Protein 1O80 (pdb70)

InterPro domains:
  IPR001089 CXC chemokine [PR00437] (29-37)
  IPR001089 CXC chemokine [PR00437] (45-66)
  IPR001089 CXC chemokine [PR00437] (68-86)
  IPR001811 Chemokine interleukin-8-like domain [PF00048] (29-88)
  IPR001811 Chemokine interleukin-8-like domain [SM00199] (27-89)
  IPR018048 CXC chemokine, conserved site [PS00471] (30-76)
  IPR033899 CXC Chemokine domain [cd00273] (27-91)
  IPR036048 Chemokine interleukin-8-like superfamily [SSF54117] (24-93)
  IPR039809 Chemokine beta/gamma/delta [PTHR12015] (7-92)

Structure (mmCIF, N/CA/C/O backbone):
data_1O80
#
_entry.id   1O80
#
_cell.length_a   84.560
_cell.length_b   84.560
_cell.length_c   116.967
_cell.angle_alpha   90.00
_cell.angle_beta   90.00
_cell.angle_gamma   120.00
#
_symmetry.space_group_name_H-M   'P 65 2 2'
#
loop_
_entity.id
_entity.type
_entity.pdbx_description
1 polymer 'SMALL I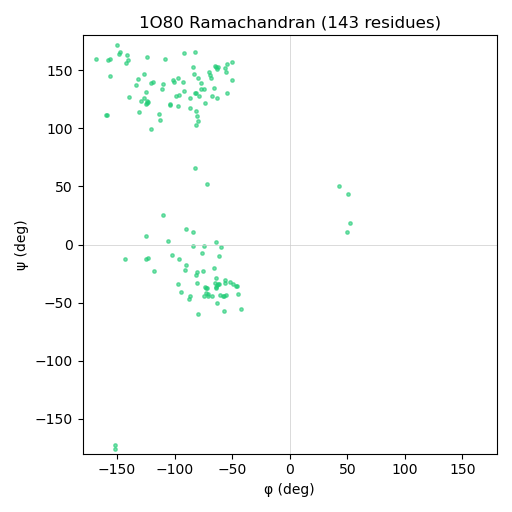NDUCIBLE CYTOKINE B10'
2 water water
#
loop_
_atom_site.group_PDB
_atom_site.id
_atom_site.type_symbol
_atom_site.label_atom_id
_atom_site.label_alt_id
_atom_site.label_comp_id
_atom_site.label_asym_id
_atom_site.label_entity_id
_atom_site.label_seq_id
_atom_site.pdbx_PDB_ins_code
_atom_site.Cartn_x
_atom_site.Cartn_y
_atom_site.Cartn_z
_atom_site.occupancy
_atom_site.B_iso_or_equiv
_atom_site.auth_seq_id
_atom_site.auth_comp_id
_atom_site.auth_asym_id
_atom_site.auth_atom_id
_atom_site.pdbx_PDB_model_num
ATOM 1 N N . VAL A 1 1 ? 43.059 11.321 41.714 1.00 48.74 1 VAL A N 1
ATOM 2 C CA . VAL A 1 1 ? 42.736 11.746 43.108 1.00 51.04 1 VAL A CA 1
ATOM 3 C C . VAL A 1 1 ? 42.047 13.107 43.049 1.00 51.41 1 VAL A C 1
ATOM 4 O 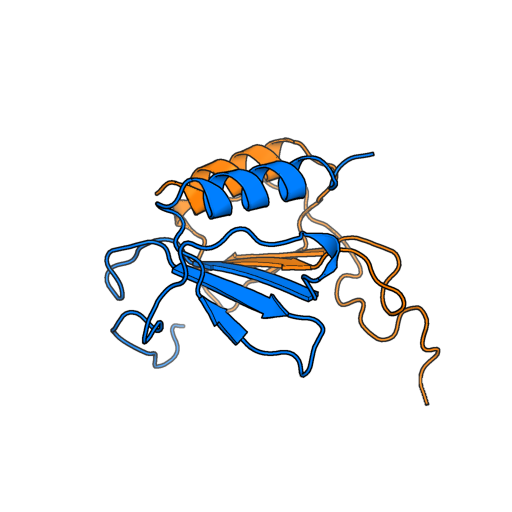O . VAL A 1 1 ? 42.391 13.957 42.227 1.00 51.24 1 VAL A O 1
ATOM 8 N N . PRO A 1 2 ? 41.061 13.331 43.926 1.00 51.60 2 PRO A N 1
ATOM 9 C CA . PRO A 1 2 ? 40.337 14.605 43.945 1.00 51.48 2 PRO A CA 1
ATOM 10 C C . PRO A 1 2 ? 41.116 15.702 44.659 1.00 51.46 2 PRO A C 1
ATOM 11 O O . PRO A 1 2 ? 41.796 15.447 45.647 1.00 50.42 2 PRO A O 1
ATOM 15 N N . LEU A 1 3 ? 41.015 16.922 44.137 1.00 52.16 3 LEU A N 1
ATOM 16 C CA . LEU A 1 3 ? 41.680 18.074 44.724 1.00 51.67 3 LEU A CA 1
ATOM 17 C C . LEU A 1 3 ? 40.701 18.720 45.691 1.00 51.75 3 LEU A C 1
ATOM 18 O O . LEU A 1 3 ? 39.512 18.416 45.649 1.00 51.66 3 LEU A O 1
ATOM 23 N N . SER A 1 4 ? 41.200 19.594 46.564 1.00 51.25 4 SER A N 1
ATOM 24 C CA . SER A 1 4 ? 40.335 20.303 47.504 1.00 51.71 4 SER A CA 1
ATOM 25 C C . SER A 1 4 ? 39.525 21.212 46.625 1.00 50.78 4 SER A C 1
ATOM 26 O O . SER A 1 4 ? 40.035 21.730 45.640 1.00 50.18 4 SER A O 1
ATOM 29 N N . ARG A 1 5 ? 38.263 21.408 46.967 1.00 51.74 5 ARG A N 1
ATOM 30 C CA . ARG A 1 5 ? 37.426 22.240 46.124 1.00 52.55 5 ARG A CA 1
ATOM 31 C C . ARG A 1 5 ? 36.323 22.980 46.840 1.00 52.92 5 ARG A C 1
ATOM 32 O O . ARG A 1 5 ? 36.054 22.760 48.031 1.00 50.56 5 ARG A O 1
ATOM 40 N N . THR A 1 6 ? 35.698 23.864 46.066 1.00 53.85 6 THR A N 1
ATOM 41 C CA . THR A 1 6 ? 34.578 24.682 46.506 1.00 55.49 6 THR A CA 1
ATOM 42 C C . THR A 1 6 ? 33.423 23.724 46.791 1.00 53.78 6 THR A C 1
ATOM 43 O O . THR A 1 6 ? 33.158 22.810 46.007 1.00 52.36 6 THR A O 1
ATOM 47 N N . VAL A 1 7 ? 32.750 23.909 47.918 1.00 53.05 7 VAL A N 1
ATOM 48 C CA . VAL A 1 7 ? 31.659 23.007 48.247 1.00 53.00 7 VAL A CA 1
ATOM 49 C C . VAL A 1 7 ? 30.285 23.650 48.169 1.00 52.60 7 VAL A C 1
ATOM 50 O O . VAL A 1 7 ? 29.334 23.199 48.814 1.00 52.67 7 VAL A O 1
ATOM 54 N N . ARG A 1 8 ? 30.192 24.693 47.348 1.00 49.92 8 ARG A N 1
ATOM 55 C CA . ARG A 1 8 ? 28.951 25.418 47.148 1.00 47.68 8 ARG A CA 1
ATOM 56 C C . ARG A 1 8 ? 28.915 25.946 45.727 1.00 44.92 8 ARG A C 1
ATOM 57 O O . ARG A 1 8 ? 29.953 25.980 45.054 1.00 39.62 8 ARG A O 1
ATOM 65 N N . CYS A 1 9 ? 27.722 26.341 45.274 1.00 41.50 9 CYS A N 1
ATOM 66 C CA . CYS A 1 9 ? 27.555 26.904 43.927 1.00 39.96 9 CYS A CA 1
ATOM 67 C C . CYS A 1 9 ? 28.515 28.073 43.839 1.00 38.36 9 CYS A C 1
ATOM 68 O O . CYS A 1 9 ? 28.806 28.724 44.840 1.00 39.41 9 CYS A O 1
ATOM 71 N N . THR A 1 10 ? 29.018 28.329 42.648 1.00 38.30 10 THR A N 1
ATOM 72 C CA . THR A 1 10 ? 29.996 29.387 42.484 1.00 40.90 10 THR A CA 1
ATOM 73 C C . THR A 1 10 ? 29.430 30.728 42.034 1.00 41.18 10 THR A C 1
ATOM 74 O O . THR A 1 10 ? 30.128 31.744 42.085 1.00 39.79 10 THR A O 1
ATOM 78 N N . CYS A 1 11 ? 28.173 30.732 41.599 1.00 40.75 11 CYS A N 1
ATOM 79 C CA . CYS A 1 11 ? 27.561 31.969 41.129 1.00 41.13 11 CYS A CA 1
ATOM 80 C C . CYS A 1 11 ? 26.925 32.801 42.227 1.00 42.02 11 CYS A C 1
ATOM 81 O O . CYS A 1 11 ? 26.084 32.320 42.987 1.00 41.08 11 CYS A O 1
ATOM 84 N N . ILE A 1 12 ? 27.350 34.060 42.281 1.00 41.70 12 ILE A N 1
ATOM 85 C CA . ILE A 1 12 ? 26.866 35.062 43.225 1.00 44.78 12 ILE A CA 1
ATOM 86 C C . ILE A 1 12 ? 25.459 35.494 42.820 1.00 44.14 12 ILE A C 1
ATOM 87 O O . ILE A 1 12 ? 24.591 35.756 43.663 1.00 45.32 12 ILE A O 1
ATOM 92 N N . SER A 1 13 ? 25.267 35.584 41.512 1.00 44.54 13 SER A N 1
ATOM 93 C CA . SER A 1 13 ? 24.000 35.979 40.914 1.00 44.07 13 SER A CA 1
ATOM 94 C C . SER A 1 13 ? 24.009 35.392 39.523 1.00 43.66 13 SER A C 1
ATOM 95 O O . SER A 1 13 ? 25.067 35.056 39.002 1.00 43.54 13 SER A O 1
ATOM 98 N N . ILE A 1 14 ? 22.835 35.245 38.922 1.00 44.30 14 ILE A N 1
ATOM 99 C CA . ILE A 1 14 ? 22.752 34.692 37.585 1.00 44.50 14 ILE A CA 1
ATOM 100 C C . ILE A 1 14 ? 21.850 35.578 36.729 1.00 45.13 14 ILE A C 1
ATOM 101 O O . ILE A 1 14 ? 20.840 36.111 37.209 1.00 45.31 14 ILE A O 1
ATOM 106 N N . SER A 1 15 ? 22.226 35.732 35.467 1.00 42.89 15 SER A N 1
ATOM 107 C CA . SER A 1 15 ? 21.494 36.562 34.529 1.00 42.37 15 SER A CA 1
ATOM 108 C C . SER A 1 15 ? 20.445 35.815 33.720 1.00 43.93 15 SER A C 1
ATOM 109 O O . SER A 1 15 ? 20.669 34.686 33.271 1.00 43.15 15 SER A O 1
ATOM 112 N N . ASN A 1 16 ? 19.299 36.466 33.532 1.00 43.11 16 ASN A N 1
ATOM 113 C CA . ASN A 1 16 ? 18.176 35.919 32.762 1.00 44.18 16 ASN A CA 1
ATOM 114 C C . ASN A 1 16 ? 18.133 36.560 31.366 1.00 45.09 16 ASN A C 1
ATOM 115 O O . ASN A 1 16 ? 17.366 36.132 30.499 1.00 45.64 16 ASN A O 1
ATOM 120 N N . GLN A 1 17 ? 18.957 37.583 31.155 1.00 46.98 17 GLN A N 1
ATOM 121 C CA . GLN A 1 17 ? 18.964 38.319 29.890 1.00 49.22 17 GLN A CA 1
ATOM 122 C C . GLN A 1 17 ? 19.506 37.608 28.665 1.00 49.77 17 GLN A C 1
ATOM 123 O O . GLN A 1 17 ? 20.387 36.757 28.766 1.00 47.68 17 GLN A O 1
ATOM 129 N N . PRO A 1 18 ? 18.963 37.944 27.476 1.00 51.16 18 PRO A N 1
ATOM 130 C CA . PRO A 1 18 ? 19.428 37.321 26.232 1.00 51.40 18 PRO A CA 1
ATOM 131 C C . PRO A 1 18 ? 20.892 37.673 25.958 1.00 50.72 18 PRO A C 1
ATOM 132 O O . PRO A 1 18 ? 21.394 38.708 26.409 1.00 49.80 18 PRO A O 1
ATOM 136 N N . VAL A 1 19 ? 21.580 36.795 25.243 1.00 50.24 19 VAL A N 1
ATOM 137 C CA . VAL A 1 19 ? 22.977 37.041 24.931 1.00 51.67 19 VAL A CA 1
ATOM 138 C C . VAL A 1 19 ? 23.264 36.776 23.468 1.00 53.24 19 VAL A C 1
ATOM 139 O O . VAL A 1 19 ? 22.793 35.792 22.886 1.00 52.99 19 VAL A O 1
ATOM 143 N N . ASN A 1 20 ? 24.033 37.670 22.868 1.00 54.89 20 ASN A N 1
ATOM 144 C CA . ASN A 1 20 ? 24.390 37.496 21.479 1.00 57.31 20 ASN A CA 1
ATOM 145 C C . ASN A 1 20 ? 25.563 36.521 21.444 1.00 56.86 20 ASN A C 1
ATOM 146 O O . ASN A 1 20 ? 26.645 36.817 21.963 1.00 56.47 20 ASN A O 1
ATOM 151 N N . PRO A 1 21 ? 25.355 35.337 20.851 1.00 56.87 21 PRO A N 1
ATOM 152 C CA . PRO A 1 21 ? 26.452 34.370 20.794 1.00 58.53 21 PRO A CA 1
ATOM 153 C C . PRO A 1 21 ? 27.770 34.979 20.286 1.00 58.74 21 PRO A C 1
ATOM 154 O O . PRO A 1 21 ? 28.846 34.608 20.747 1.00 58.23 21 PRO A O 1
ATOM 158 N N . ARG A 1 22 ? 27.675 35.934 19.368 1.00 59.15 22 ARG A N 1
ATOM 159 C CA . ARG A 1 22 ? 28.859 36.586 18.823 1.00 59.80 22 ARG A CA 1
ATOM 160 C C . ARG A 1 22 ? 29.752 37.231 19.885 1.00 58.95 22 ARG A C 1
ATOM 161 O O . ARG A 1 22 ? 30.976 37.270 19.728 1.00 60.11 22 ARG A O 1
ATOM 169 N N . SER A 1 23 ? 29.159 37.738 20.963 1.00 56.23 23 SER A N 1
ATOM 170 C CA . SER A 1 23 ? 29.954 38.386 22.004 1.00 54.90 23 SER A CA 1
ATOM 171 C C . SER A 1 23 ? 30.554 37.408 23.015 1.00 52.65 23 SER A C 1
ATOM 172 O O . SER A 1 23 ? 31.277 37.807 23.929 1.00 51.44 23 SER A O 1
ATOM 175 N N . LEU A 1 24 ? 30.259 36.127 22.836 1.00 51.39 24 LEU A N 1
ATOM 176 C CA . LEU A 1 24 ? 30.781 35.095 23.723 1.00 50.79 24 LEU A CA 1
ATOM 177 C C . LEU A 1 24 ? 32.188 34.702 23.350 1.00 50.05 24 LEU A C 1
ATOM 178 O O . LEU A 1 24 ? 32.481 34.423 22.185 1.00 50.36 24 LEU A O 1
ATOM 183 N N . GLU A 1 25 ? 33.055 34.682 24.348 1.00 49.94 25 GLU A N 1
ATOM 184 C CA . GLU A 1 25 ? 34.423 34.252 24.150 1.00 49.85 25 GLU A CA 1
ATOM 185 C C . GLU A 1 25 ? 34.418 32.776 24.524 1.00 49.17 25 GLU A C 1
ATOM 186 O O . GLU A 1 25 ? 35.026 31.948 23.840 1.00 49.84 25 GLU A O 1
ATOM 192 N N . LYS A 1 26 ? 33.696 32.449 25.598 1.00 48.73 26 LYS A N 1
ATOM 193 C CA . LYS A 1 26 ? 33.608 31.068 26.072 1.00 47.62 26 LYS A CA 1
ATOM 194 C C . LYS A 1 26 ? 32.379 30.791 26.921 1.00 45.11 26 LYS A C 1
ATOM 195 O O . LYS A 1 26 ? 31.801 31.693 27.518 1.00 47.52 26 LYS A O 1
ATOM 201 N N . LEU A 1 27 ? 32.020 29.515 26.998 1.00 44.16 27 LEU A N 1
ATOM 202 C CA . LEU A 1 27 ? 30.876 29.076 27.776 1.00 43.68 27 LEU A CA 1
ATOM 203 C C . LEU A 1 27 ? 31.182 27.784 28.515 1.00 42.70 27 LEU A C 1
ATOM 204 O O . LEU A 1 27 ? 31.652 26.820 27.917 1.00 42.42 27 LEU A O 1
ATOM 209 N N . GLU A 1 28 ? 30.962 27.752 29.820 1.00 42.69 28 GLU A N 1
ATOM 210 C CA . GLU A 1 28 ? 31.144 26.485 30.502 1.00 44.47 28 GLU A CA 1
ATOM 211 C C . GLU A 1 28 ? 29.927 26.074 31.310 1.00 44.30 28 GLU A C 1
ATOM 212 O O . GLU A 1 28 ? 29.400 26.822 32.140 1.00 43.64 28 GLU A O 1
ATOM 218 N N . ILE A 1 29 ? 29.484 24.864 31.010 1.00 40.99 29 ILE A N 1
ATOM 219 C CA . ILE A 1 29 ? 28.328 24.250 31.600 1.00 38.72 29 ILE A CA 1
ATOM 220 C C . ILE A 1 29 ? 28.763 23.340 32.731 1.00 39.02 29 ILE A C 1
ATOM 221 O O . ILE A 1 29 ? 29.502 22.374 32.506 1.00 39.30 29 ILE A O 1
ATOM 226 N N . ILE A 1 30 ? 28.307 23.639 33.943 1.00 38.54 30 ILE A N 1
ATOM 227 C CA . ILE A 1 30 ? 28.625 22.812 35.100 1.00 38.54 30 ILE A CA 1
ATOM 228 C C . ILE A 1 30 ? 27.356 22.112 35.615 1.00 40.16 30 ILE A C 1
ATOM 229 O O . ILE A 1 30 ? 26.473 22.744 36.211 1.00 42.06 30 ILE A O 1
ATOM 234 N N . PRO A 1 31 ? 27.247 20.797 35.386 1.00 40.69 31 PRO A N 1
ATOM 235 C CA . PRO A 1 31 ? 26.073 20.039 35.841 1.00 38.10 31 PRO A CA 1
ATOM 236 C C . PRO A 1 31 ? 25.920 20.035 37.349 1.00 38.47 31 PRO A C 1
ATOM 237 O O . PRO A 1 31 ? 26.901 20.189 38.094 1.00 34.05 31 PRO A O 1
ATOM 241 N N . ALA A 1 32 ? 24.674 19.900 37.808 1.00 37.90 32 ALA A N 1
ATOM 242 C CA . ALA A 1 32 ? 24.419 19.878 39.238 1.00 40.01 32 ALA A CA 1
ATOM 243 C C . ALA A 1 32 ? 25.262 18.745 39.833 1.00 40.01 32 ALA A C 1
ATOM 244 O O . ALA A 1 32 ? 25.588 17.781 39.139 1.00 40.70 32 ALA A O 1
ATOM 246 N N . SER A 1 33 ? 25.639 18.890 41.097 1.00 40.61 33 SER A N 1
ATOM 247 C CA . SER A 1 33 ? 26.456 17.895 41.792 1.00 43.66 33 SER A CA 1
ATOM 248 C C . SER A 1 33 ? 26.121 17.985 43.284 1.00 45.01 33 SER A C 1
ATOM 249 O O . SER A 1 33 ? 25.236 18.739 43.670 1.00 44.93 33 SER A O 1
ATOM 252 N N . GLN A 1 34 ? 26.804 17.235 44.141 1.00 47.06 34 GLN A N 1
ATOM 253 C CA . GLN A 1 34 ? 26.481 17.352 45.566 1.00 49.61 34 GLN A CA 1
ATOM 254 C C . GLN A 1 34 ? 27.075 18.648 46.115 1.00 48.84 34 GLN A C 1
ATOM 255 O O . GLN A 1 34 ? 26.818 19.034 47.244 1.00 48.33 34 GLN A O 1
ATOM 261 N N . PHE A 1 35 ? 27.861 19.330 45.299 1.00 50.13 35 PHE A N 1
ATOM 262 C CA . PHE A 1 35 ? 28.476 20.581 45.734 1.00 50.79 35 PHE A CA 1
ATOM 263 C C . PHE A 1 35 ? 27.606 21.800 45.403 1.00 49.27 35 PHE A C 1
ATOM 264 O O . PHE A 1 35 ? 27.732 22.856 46.031 1.00 50.28 35 PHE A O 1
ATOM 272 N N . CYS A 1 36 ? 26.719 21.632 44.426 1.00 46.47 36 CYS A N 1
ATOM 273 C CA . CYS A 1 36 ? 25.817 22.693 43.980 1.00 44.27 36 CYS A CA 1
ATOM 274 C C . CYS A 1 36 ? 24.675 21.981 43.296 1.00 42.68 36 CYS A C 1
ATOM 275 O O . CYS A 1 36 ? 24.847 21.407 42.226 1.00 41.70 36 CYS A O 1
ATOM 278 N N . PRO A 1 37 ? 23.481 22.027 43.905 1.00 42.83 37 PRO A N 1
ATOM 279 C CA . PRO A 1 37 ? 22.249 21.397 43.432 1.00 41.88 37 PRO A CA 1
ATOM 280 C C . PRO A 1 37 ? 21.677 21.785 42.078 1.00 41.24 37 PRO A C 1
ATOM 281 O O . PRO A 1 37 ? 20.672 21.219 41.662 1.00 44.54 37 PRO A O 1
ATOM 285 N N . ARG A 1 38 ? 22.296 22.720 41.371 1.00 39.13 38 ARG A N 1
ATOM 286 C CA . ARG A 1 38 ? 21.759 23.106 40.066 1.00 40.07 38 ARG A CA 1
ATOM 287 C C . ARG A 1 38 ? 22.864 23.341 39.058 1.00 38.51 38 ARG A C 1
ATOM 288 O O . ARG A 1 38 ? 24.017 23.567 39.421 1.00 39.98 38 ARG A O 1
ATOM 296 N N . VAL A 1 39 ? 22.522 23.274 37.785 1.00 38.27 39 VAL A N 1
ATOM 297 C CA . VAL A 1 39 ? 23.509 23.535 36.764 1.00 39.55 39 VAL A CA 1
ATOM 298 C C . VAL A 1 39 ? 23.877 25.022 36.801 1.00 39.98 39 VAL A C 1
ATOM 299 O O . VAL A 1 39 ? 23.046 25.896 37.134 1.00 38.38 39 VAL A O 1
ATOM 303 N N . GLU A 1 40 ? 25.144 25.300 36.511 1.00 36.57 40 GLU A N 1
ATOM 304 C CA . GLU A 1 40 ? 25.599 26.675 36.443 1.00 36.55 40 GLU A CA 1
ATOM 305 C C . GLU A 1 40 ? 26.263 26.791 35.064 1.00 35.89 40 GLU A C 1
ATOM 306 O O . GLU A 1 40 ? 26.810 25.808 34.537 1.00 35.42 40 GLU A O 1
ATOM 312 N N . ILE A 1 41 ? 26.151 27.970 34.463 1.00 36.27 41 ILE A N 1
ATOM 313 C CA . ILE A 1 41 ? 26.714 28.250 33.150 1.00 33.93 41 ILE A CA 1
ATOM 314 C C . ILE A 1 41 ? 27.481 29.545 33.290 1.00 39.22 41 ILE A C 1
ATOM 315 O O . ILE A 1 41 ? 26.884 30.609 33.553 1.00 39.10 41 ILE A O 1
ATOM 320 N N . ILE A 1 42 ? 28.800 29.462 33.145 1.00 38.48 42 ILE A N 1
ATOM 321 C CA . ILE A 1 42 ? 29.631 30.642 33.258 1.00 41.61 42 ILE A CA 1
ATOM 322 C C . ILE A 1 42 ? 30.058 31.093 31.882 1.00 42.81 42 ILE A C 1
ATOM 323 O O . ILE A 1 42 ? 30.681 30.350 31.128 1.00 41.96 42 ILE A O 1
ATOM 328 N N . ALA A 1 43 ? 29.694 32.318 31.548 1.00 43.22 43 ALA A N 1
ATOM 329 C CA . ALA A 1 43 ? 30.040 32.855 30.258 1.00 46.04 43 ALA A CA 1
ATOM 330 C C . ALA A 1 43 ? 31.242 33.760 30.411 1.00 46.75 43 ALA A C 1
ATOM 331 O O . ALA A 1 43 ? 31.359 34.471 31.398 1.00 48.58 43 ALA A O 1
ATOM 333 N N . THR A 1 44 ? 32.160 33.695 29.455 1.00 50.05 44 THR A N 1
ATOM 334 C CA . THR A 1 44 ? 33.315 34.582 29.465 1.00 51.93 44 THR A CA 1
ATOM 335 C C . THR A 1 44 ? 33.058 35.432 28.240 1.00 54.97 44 THR A C 1
ATOM 336 O O . THR A 1 44 ? 33.063 34.935 27.115 1.00 55.58 44 THR A O 1
ATOM 340 N N . MET A 1 45 ? 32.783 36.710 28.464 1.00 58.03 45 MET A N 1
ATOM 341 C CA . MET A 1 45 ? 32.489 37.619 27.370 1.00 60.96 45 MET A CA 1
ATOM 342 C C . MET A 1 45 ? 33.787 38.149 26.775 1.00 63.10 45 MET A C 1
ATOM 343 O O . MET A 1 45 ? 34.812 38.219 27.464 1.00 62.26 45 MET A O 1
ATOM 348 N N . LYS A 1 46 ? 33.743 38.513 25.496 1.00 66.07 46 LYS A N 1
ATOM 349 C CA . LYS A 1 46 ? 34.928 39.029 24.819 1.00 69.36 46 LYS A CA 1
ATOM 350 C C . LYS A 1 46 ? 35.414 40.334 25.433 1.00 71.32 46 LYS A C 1
ATOM 351 O O . LYS A 1 46 ? 36.616 40.579 25.497 1.00 72.11 46 LYS A O 1
ATOM 357 N N . LYS A 1 47 ? 34.477 41.157 25.900 1.00 74.07 47 LYS A N 1
ATOM 358 C CA . LYS A 1 47 ? 34.807 42.442 26.517 1.00 76.71 47 LYS A CA 1
ATOM 359 C C . LYS A 1 47 ? 35.390 42.222 27.909 1.00 77.21 47 LYS A C 1
ATOM 360 O O . LYS A 1 47 ? 34.741 41.623 28.764 1.00 77.47 47 LYS A O 1
ATOM 366 N N . LYS A 1 48 ? 36.612 42.703 28.134 1.00 78.23 48 LYS A N 1
ATOM 367 C CA . LYS A 1 48 ? 37.266 42.574 29.437 1.00 78.21 48 LYS A CA 1
ATOM 368 C C . LYS A 1 48 ? 37.198 41.139 29.950 1.00 76.73 48 LYS A C 1
ATOM 369 O O . LYS A 1 48 ? 37.529 40.864 31.106 1.00 77.33 48 LYS A O 1
ATOM 375 N N . GLY A 1 49 ? 36.786 40.222 29.080 1.00 74.90 49 GLY A N 1
ATOM 376 C CA . GLY A 1 49 ? 36.668 38.836 29.487 1.00 71.28 49 GLY A CA 1
ATOM 377 C C . GLY A 1 49 ? 35.857 38.753 30.765 1.00 68.09 49 GLY A C 1
ATOM 378 O O . GLY A 1 49 ? 36.225 38.023 31.687 1.00 68.60 49 GLY A O 1
ATOM 379 N N . GLU A 1 50 ? 34.766 39.515 30.830 1.00 65.63 50 GLU A N 1
ATOM 380 C CA . GLU A 1 50 ? 33.916 39.510 32.017 1.00 63.18 50 GLU A CA 1
ATOM 381 C C . GLU A 1 50 ? 33.233 38.154 32.151 1.00 59.75 50 GLU A C 1
ATOM 382 O O . GLU A 1 50 ? 32.623 37.651 31.205 1.00 59.01 50 GLU A O 1
ATOM 388 N N . LYS A 1 51 ? 33.361 37.568 33.333 1.00 56.92 51 LYS A N 1
ATOM 389 C CA . LYS A 1 51 ? 32.736 36.291 33.637 1.00 55.27 51 LYS A CA 1
ATOM 390 C C . LYS A 1 51 ? 31.309 36.577 34.134 1.00 53.36 51 LYS A C 1
ATOM 391 O O . LYS A 1 51 ? 31.123 37.237 35.161 1.00 51.27 51 LYS A O 1
ATOM 397 N N . ARG A 1 52 ? 30.311 36.083 33.406 1.00 52.27 52 ARG A N 1
ATOM 398 C CA . ARG A 1 52 ? 28.914 36.303 33.773 1.00 51.73 52 ARG A CA 1
ATOM 399 C C . ARG A 1 52 ? 28.127 34.987 33.798 1.00 48.64 52 ARG A C 1
ATOM 400 O O . ARG A 1 52 ? 28.093 34.262 32.810 1.00 48.50 52 ARG A O 1
ATOM 408 N N . CYS A 1 53 ? 27.506 34.678 34.930 1.00 45.15 53 CYS A N 1
ATOM 409 C CA . CYS A 1 53 ? 26.708 33.460 35.061 1.00 42.72 53 CYS A CA 1
ATOM 410 C C . CYS A 1 53 ? 25.352 33.626 34.368 1.00 42.15 53 CYS A C 1
ATOM 411 O O . CYS A 1 53 ? 24.659 34.635 34.572 1.00 41.15 53 CYS A O 1
ATOM 414 N N . LEU A 1 54 ? 24.965 32.615 33.593 1.00 39.14 54 LEU A N 1
ATOM 415 C CA . LEU A 1 54 ? 23.708 32.624 32.858 1.00 40.10 54 LEU A CA 1
ATOM 416 C C . LEU A 1 54 ? 22.728 31.621 33.448 1.00 41.03 54 LEU A C 1
ATOM 417 O O . LEU A 1 54 ? 23.104 30.494 33.802 1.00 40.14 54 LEU A O 1
ATOM 422 N N . ASN A 1 55 ? 21.468 32.029 33.542 1.00 40.88 55 ASN A N 1
ATOM 423 C CA . ASN A 1 55 ? 20.442 31.172 34.110 1.00 40.29 55 ASN A CA 1
ATOM 424 C C . ASN A 1 55 ? 19.923 30.177 33.088 1.00 39.98 55 ASN A C 1
ATOM 425 O O . ASN A 1 55 ? 19.134 30.527 32.221 1.00 41.97 55 ASN A O 1
ATOM 430 N N . PRO A 1 56 ? 20.362 28.908 33.180 1.00 42.33 56 PRO A N 1
ATOM 431 C CA . PRO A 1 56 ? 19.937 27.853 32.246 1.00 44.13 56 PRO A CA 1
ATOM 432 C C . PRO A 1 56 ? 18.431 27.586 32.287 1.00 46.16 56 PRO A C 1
ATOM 433 O O . PRO A 1 56 ? 17.881 26.864 31.450 1.00 47.39 56 PRO A O 1
ATOM 437 N N . GLU A 1 57 ? 17.773 28.181 33.270 1.00 47.37 57 GLU A N 1
ATOM 438 C CA . GLU A 1 57 ? 16.343 28.029 33.445 1.00 48.37 57 GLU A CA 1
ATOM 439 C C . GLU A 1 57 ? 15.599 29.112 32.670 1.00 46.92 57 GLU A C 1
ATOM 440 O O . GLU A 1 57 ? 14.406 28.995 32.406 1.00 45.32 57 GLU A O 1
ATOM 446 N N . SER A 1 58 ? 16.306 30.167 32.300 1.00 46.97 58 SER A N 1
ATOM 447 C CA . SER A 1 58 ? 15.666 31.263 31.588 1.00 48.13 58 SER A CA 1
ATOM 448 C C . SER A 1 58 ? 15.562 30.983 30.093 1.00 47.85 58 SER A C 1
ATOM 449 O O . SER A 1 58 ? 16.428 30.336 29.497 1.00 45.81 58 SER A O 1
ATOM 452 N N . LYS A 1 59 ? 14.492 31.484 29.495 1.00 47.39 59 LYS A N 1
ATOM 453 C CA . LYS A 1 59 ? 14.260 31.275 28.083 1.00 48.62 59 LYS A CA 1
ATOM 454 C C . LYS A 1 59 ? 15.404 31.807 27.245 1.00 47.21 59 LYS A C 1
ATOM 455 O O . LYS A 1 59 ? 15.853 31.137 26.321 1.00 45.97 59 LYS A O 1
ATOM 461 N N . ALA A 1 60 ? 15.880 33.004 27.581 1.00 45.97 60 ALA A N 1
ATOM 462 C CA . ALA A 1 60 ? 16.968 33.628 26.838 1.00 46.69 60 ALA A CA 1
ATOM 463 C C . ALA A 1 60 ? 18.213 32.746 26.748 1.00 46.95 60 ALA A C 1
ATOM 464 O O . ALA A 1 60 ? 18.840 32.641 25.689 1.00 46.65 60 ALA A O 1
ATOM 466 N N . ILE A 1 61 ? 18.571 32.125 27.867 1.00 46.62 61 ILE A N 1
ATOM 467 C CA . ILE A 1 61 ? 19.761 31.285 27.913 1.00 45.98 61 ILE A CA 1
ATOM 468 C C . ILE A 1 61 ? 19.527 29.977 27.191 1.00 46.75 61 ILE A C 1
ATOM 469 O O . ILE A 1 61 ? 20.434 29.455 26.539 1.00 45.96 61 ILE A O 1
ATOM 474 N N . LYS A 1 62 ? 18.314 29.446 27.314 1.00 48.07 62 LYS A N 1
ATOM 475 C CA . LYS A 1 62 ? 17.969 28.214 26.623 1.00 49.69 62 LYS A CA 1
ATOM 476 C C . LYS A 1 62 ? 18.098 28.492 25.143 1.00 50.64 62 LYS A C 1
ATOM 477 O O . LYS A 1 62 ? 18.495 27.621 24.367 1.00 51.22 62 LYS A O 1
ATOM 483 N N . ASN A 1 63 ? 17.777 29.724 24.756 1.00 51.07 63 ASN A N 1
ATOM 484 C CA . ASN A 1 63 ? 17.869 30.096 23.353 1.00 52.46 63 ASN A CA 1
ATOM 485 C C . ASN A 1 63 ? 19.312 30.241 22.927 1.00 51.88 63 ASN A C 1
ATOM 486 O O . ASN A 1 63 ? 19.680 29.823 21.837 1.00 51.63 63 ASN A O 1
ATOM 491 N N . LEU A 1 64 ? 20.128 30.845 23.782 1.00 50.99 64 LEU A N 1
ATOM 492 C CA . LEU A 1 64 ? 21.540 31.013 23.475 1.00 51.50 64 LEU A CA 1
ATOM 493 C C . LEU A 1 64 ? 22.207 29.645 23.281 1.00 52.00 64 LEU A C 1
ATOM 494 O O . LEU A 1 64 ? 23.000 29.449 22.375 1.00 52.79 64 LEU A O 1
ATOM 499 N N . LEU A 1 65 ? 21.885 28.703 24.151 1.00 53.38 65 LEU A N 1
ATOM 500 C CA . LEU A 1 65 ? 22.471 27.378 24.052 1.00 54.52 65 LEU A CA 1
ATOM 501 C C . LEU A 1 65 ? 22.077 26.737 22.730 1.00 55.96 65 LEU A C 1
ATOM 502 O O . LEU A 1 65 ? 22.859 25.988 22.138 1.00 55.45 65 LEU A O 1
ATOM 507 N N . LYS A 1 66 ? 20.864 27.033 22.266 1.00 55.99 66 LYS A N 1
ATOM 508 C CA . LYS A 1 66 ? 20.399 26.473 21.005 1.00 56.26 66 LYS A CA 1
ATOM 509 C C . LYS A 1 66 ? 21.126 27.095 19.820 1.00 55.02 66 LYS A C 1
ATOM 510 O O . LYS A 1 66 ? 21.517 26.396 18.880 1.00 54.99 66 LYS A O 1
ATOM 516 N N . ALA A 1 67 ? 21.309 28.410 19.857 1.00 53.55 67 ALA A N 1
ATOM 517 C CA . ALA A 1 67 ? 22.007 29.076 18.768 1.00 53.59 67 ALA A CA 1
ATOM 518 C C . ALA A 1 67 ? 23.438 28.565 18.725 1.00 53.95 67 ALA A C 1
ATOM 519 O O . ALA A 1 67 ? 24.020 28.391 17.651 1.00 54.58 67 ALA A O 1
ATOM 521 N N . VAL A 1 68 ? 24.008 28.312 19.898 1.00 54.61 68 VAL A N 1
ATOM 522 C CA . VAL A 1 68 ? 25.377 27.832 19.957 1.00 55.30 68 VAL A CA 1
ATOM 523 C C . VAL A 1 68 ? 25.506 26.429 19.382 1.00 56.94 68 VAL A C 1
ATOM 524 O O . VAL A 1 68 ? 26.431 26.147 18.622 1.00 56.08 68 VAL A O 1
ATOM 528 N N . SER A 1 69 ? 24.570 25.557 19.744 1.00 58.91 69 SER A N 1
ATOM 529 C CA . SER A 1 69 ? 24.610 24.183 19.277 1.00 62.01 69 SER A CA 1
ATOM 530 C C . SER A 1 69 ? 24.443 24.100 17.770 1.00 64.38 69 SER A C 1
ATOM 531 O O . SER A 1 69 ? 24.951 23.183 17.133 1.00 65.32 69 SER A O 1
ATOM 534 N N . LYS A 1 70 ? 23.731 25.063 17.201 1.00 66.96 70 LYS A N 1
ATOM 535 C CA . LYS A 1 70 ? 23.515 25.086 15.762 1.00 69.82 70 LYS A CA 1
ATOM 536 C C . LYS A 1 70 ? 24.747 25.657 15.073 1.00 72.28 70 LYS A C 1
ATOM 537 O O . LYS A 1 70 ? 25.376 24.988 14.248 1.00 72.56 70 LYS A O 1
ATOM 539 N N . GLU A 1 71 ? 25.085 26.896 15.421 1.00 74.54 71 GLU A N 1
ATOM 540 C CA . GLU A 1 71 ? 26.235 27.576 14.844 1.00 77.90 71 GLU A CA 1
ATOM 541 C C . GLU A 1 71 ? 27.480 26.923 15.413 1.00 79.46 71 GLU A C 1
ATOM 542 O O . GLU A 1 71 ? 28.360 27.595 15.943 1.00 80.32 71 GLU A O 1
ATOM 548 N N . MET A 1 72 ? 27.542 25.602 15.305 1.00 80.82 72 MET A N 1
ATOM 549 C CA . MET A 1 72 ? 28.666 24.836 15.816 1.00 82.33 72 MET A CA 1
ATOM 550 C C . MET A 1 72 ? 28.918 23.694 14.847 1.00 83.78 72 MET A C 1
ATOM 551 O O . MET A 1 72 ? 29.943 23.015 14.906 1.00 83.50 72 MET A O 1
ATOM 556 N N . SER A 1 73 ? 27.959 23.500 13.949 1.00 85.31 73 SER A N 1
ATOM 557 C CA . SER A 1 73 ? 28.041 22.461 12.934 1.00 86.19 73 SER A CA 1
ATOM 558 C C . SER A 1 73 ? 27.971 23.083 11.542 1.00 87.49 73 SER A C 1
ATOM 559 O O . SER A 1 73 ? 27.191 24.017 11.300 1.00 87.43 73 SER A O 1
ATOM 562 N N . LYS A 1 74 ? 28.801 22.567 10.638 1.00 88.27 74 LYS A N 1
ATOM 563 C CA . LYS A 1 74 ? 28.839 23.050 9.265 1.00 88.96 74 LYS A CA 1
ATOM 564 C C . LYS A 1 74 ? 27.405 23.270 8.771 1.00 89.44 74 LYS A C 1
ATOM 565 O O . LYS A 1 74 ? 27.096 24.406 8.343 1.00 89.23 74 LYS A O 1
ATOM 567 N N . ARG A 1 75 ? 26.604 22.303 8.831 1.00 89.83 75 ARG A N 1
ATOM 568 N N . VAL B 1 1 ? 57.098 36.175 20.153 1.00 50.50 1 VAL B N 1
ATOM 569 C CA . VAL B 1 1 ? 55.644 36.407 19.965 1.00 49.36 1 VAL B CA 1
ATOM 570 C C . VAL B 1 1 ? 55.036 35.398 19.003 1.00 48.73 1 VAL B C 1
ATOM 571 O O . VAL B 1 1 ? 55.442 35.317 17.852 1.00 48.61 1 VAL B O 1
ATOM 575 N N . PRO B 1 2 ? 54.031 34.628 19.468 1.00 49.37 2 PRO B N 1
ATOM 576 C CA . PRO B 1 2 ? 53.323 33.603 18.695 1.00 49.90 2 PRO B CA 1
ATOM 577 C C . PRO B 1 2 ? 52.516 34.163 17.527 1.00 51.51 2 PRO B C 1
ATOM 578 O O . PRO B 1 2 ? 52.087 35.318 17.562 1.00 51.14 2 PRO B O 1
ATOM 582 N N . LEU B 1 3 ? 52.306 33.346 16.494 1.00 53.50 3 LEU B N 1
ATOM 583 C CA . LEU B 1 3 ? 51.480 33.764 15.360 1.00 55.87 3 LEU B CA 1
ATOM 584 C C . LEU B 1 3 ? 50.131 33.966 16.033 1.00 56.85 3 LEU B C 1
ATOM 585 O O . LEU B 1 3 ? 49.629 33.052 16.703 1.00 56.92 3 LEU B O 1
ATOM 590 N N . SER B 1 4 ? 49.541 35.143 15.869 1.00 57.25 4 SER B N 1
ATOM 591 C CA . SER B 1 4 ? 48.273 35.422 16.535 1.00 59.60 4 SER B CA 1
ATOM 592 C C . SER B 1 4 ? 47.057 34.583 16.130 1.00 59.40 4 SER B C 1
ATOM 593 O O . SER B 1 4 ? 46.231 34.239 16.978 1.00 58.52 4 SER B O 1
ATOM 596 N N . ARG B 1 5 ? 46.960 34.258 14.845 1.00 59.80 5 ARG B N 1
ATOM 597 C CA . ARG B 1 5 ? 45.836 33.494 14.304 1.00 61.88 5 ARG B CA 1
ATOM 598 C C . ARG B 1 5 ? 45.392 32.231 15.072 1.00 61.33 5 ARG B C 1
ATOM 599 O O . ARG B 1 5 ? 44.191 31.935 15.141 1.00 60.89 5 ARG B O 1
ATOM 607 N N . THR B 1 6 ? 46.346 31.499 15.649 1.00 60.51 6 THR B N 1
ATOM 608 C CA . THR B 1 6 ? 46.023 30.277 16.391 1.00 59.37 6 THR B CA 1
ATOM 609 C C . THR B 1 6 ? 46.539 30.238 17.834 1.00 58.63 6 THR B C 1
ATOM 610 O O . THR B 1 6 ? 46.429 29.211 18.503 1.00 56.71 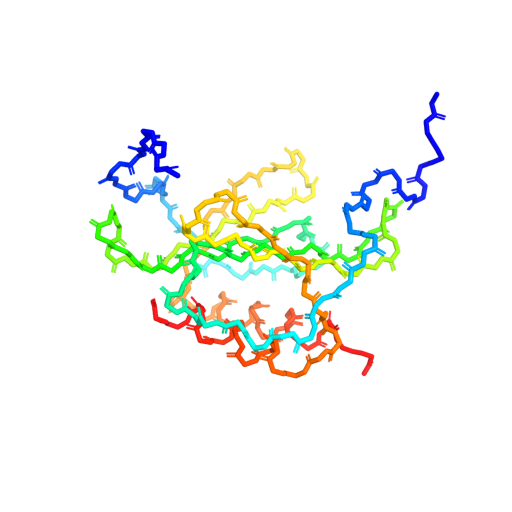6 THR B O 1
ATOM 614 N N . VAL B 1 7 ? 47.084 31.359 18.311 1.00 58.08 7 VAL B N 1
ATOM 615 C CA . VAL B 1 7 ? 47.625 31.439 19.667 1.00 58.56 7 VAL B CA 1
ATOM 616 C C . VAL B 1 7 ? 46.710 30.805 20.695 1.00 58.80 7 VAL B C 1
ATOM 617 O O . V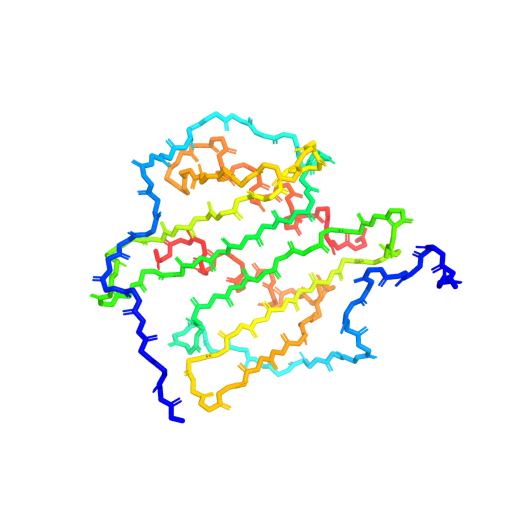AL B 1 7 ? 47.166 30.109 21.604 1.00 60.02 7 VAL B O 1
ATOM 621 N N . ARG B 1 8 ? 45.413 31.060 20.564 1.00 57.80 8 ARG B N 1
ATOM 622 C CA . ARG B 1 8 ? 44.481 30.538 21.536 1.00 56.56 8 ARG B CA 1
ATOM 623 C C . ARG B 1 8 ? 44.036 29.090 21.428 1.00 53.45 8 ARG B C 1
ATOM 624 O O . ARG B 1 8 ? 43.623 28.529 22.422 1.00 52.66 8 ARG B O 1
ATOM 632 N N . CYS B 1 9 ? 44.108 28.481 20.253 1.00 51.98 9 CYS B N 1
ATOM 633 C CA . CYS B 1 9 ? 43.691 27.080 20.133 1.00 53.12 9 CYS B CA 1
ATOM 634 C C . CYS B 1 9 ? 44.345 26.207 21.222 1.00 52.32 9 CYS B C 1
ATOM 635 O O . CYS B 1 9 ? 45.510 26.440 21.578 1.00 53.37 9 CYS B O 1
ATOM 638 N N . THR B 1 10 ? 43.609 25.238 21.778 1.00 49.77 10 THR B N 1
ATOM 639 C CA . THR B 1 10 ? 44.178 24.355 22.812 1.00 48.45 10 THR B CA 1
ATOM 640 C C . THR B 1 10 ? 44.072 22.863 22.492 1.00 44.69 10 THR B C 1
ATOM 641 O O . THR B 1 10 ? 44.691 22.043 23.170 1.00 43.10 10 THR B O 1
ATOM 645 N N . CYS B 1 11 ? 43.281 22.511 21.485 1.00 41.79 11 CYS B N 1
ATOM 646 C CA . CYS B 1 11 ? 43.155 21.109 21.096 1.00 41.14 11 CYS B CA 1
ATOM 647 C C . CYS B 1 11 ? 43.995 20.801 19.862 1.00 41.26 11 CYS B C 1
ATOM 648 O O . CYS B 1 11 ? 44.091 21.599 18.935 1.00 42.51 11 CYS B O 1
ATOM 651 N N . ILE B 1 12 ? 44.602 19.628 19.864 1.00 41.88 12 ILE B N 1
ATOM 652 C CA . ILE B 1 12 ? 45.419 19.188 18.755 1.00 42.10 12 ILE B CA 1
ATOM 653 C C . ILE B 1 12 ? 44.772 17.923 18.162 1.00 40.67 12 ILE B C 1
ATOM 654 O O . ILE B 1 12 ? 44.988 17.569 16.999 1.00 40.15 12 ILE B O 1
ATOM 659 N N . SER B 1 13 ? 43.976 17.236 18.967 1.00 39.43 13 SER B N 1
ATOM 660 C CA . SER B 1 13 ? 43.276 16.049 18.478 1.00 40.65 13 SER B CA 1
ATOM 661 C C . SER B 1 13 ? 41.930 15.921 19.185 1.00 41.75 13 SER B C 1
ATOM 662 O O . SER B 1 13 ? 41.691 16.575 20.205 1.00 42.01 13 SER B O 1
ATOM 665 N N . ILE B 1 14 ? 41.074 15.064 18.640 1.00 43.27 14 ILE B N 1
ATOM 666 C CA . ILE B 1 14 ? 39.724 14.849 19.143 1.00 47.06 14 ILE B CA 1
ATOM 667 C C . ILE B 1 14 ? 39.426 13.398 19.484 1.00 49.32 14 ILE B C 1
ATOM 668 O O . ILE B 1 14 ? 40.117 12.493 19.026 1.00 48.64 14 ILE B O 1
ATOM 673 N N . SER B 1 15 ? 38.387 13.193 20.293 1.00 52.67 15 SER B N 1
ATOM 674 C CA . SER B 1 15 ? 37.954 11.860 20.709 1.00 55.07 15 SER B CA 1
ATOM 675 C C . SER B 1 15 ? 36.485 11.649 20.366 1.00 57.23 15 SER B C 1
ATOM 676 O O . SER B 1 15 ? 35.620 12.391 20.829 1.00 57.83 15 SER B O 1
ATOM 679 N N . ASN B 1 16 ? 36.195 10.641 19.553 1.00 60.21 16 ASN B N 1
ATOM 680 C CA . ASN B 1 16 ? 34.808 10.359 19.191 1.00 62.27 16 ASN B CA 1
ATOM 681 C C . ASN B 1 16 ? 34.171 9.369 20.172 1.00 63.62 16 ASN B C 1
ATOM 682 O O . ASN B 1 16 ? 33.103 8.815 19.912 1.00 64.01 16 ASN B O 1
ATOM 687 N N . GLN B 1 17 ? 34.825 9.150 21.306 1.00 65.58 17 GLN B N 1
ATOM 688 C CA . GLN B 1 17 ? 34.291 8.233 22.302 1.00 67.62 17 GLN B CA 1
ATOM 689 C C . GLN B 1 17 ? 33.121 8.843 23.038 1.00 67.49 17 GLN B C 1
ATOM 690 O O . GLN B 1 17 ? 33.180 9.989 23.473 1.00 68.03 17 GLN B O 1
ATOM 696 N N . PRO B 1 18 ? 32.036 8.072 23.196 1.00 67.09 18 PRO B N 1
ATOM 697 C CA . PRO B 1 18 ? 30.835 8.545 23.889 1.00 65.77 18 PRO B CA 1
ATOM 698 C C . PRO B 1 18 ? 31.248 9.034 25.259 1.00 63.86 18 PRO B C 1
ATOM 699 O O . PRO B 1 18 ? 31.968 8.341 25.979 1.00 63.01 18 PRO B O 1
ATOM 703 N N . VAL B 1 19 ? 30.817 10.230 25.617 1.00 62.87 19 VAL B N 1
ATOM 704 C CA . VAL B 1 19 ? 31.158 10.749 26.923 1.00 63.48 19 VAL B CA 1
ATOM 705 C C . VAL B 1 19 ? 29.954 10.507 27.823 1.00 63.72 19 VAL B C 1
ATOM 706 O O . VAL B 1 19 ? 28.829 10.854 27.472 1.00 63.85 19 VAL B O 1
ATOM 710 N N . ASN B 1 20 ? 30.182 9.884 28.969 1.00 63.49 20 ASN B N 1
ATOM 711 C CA . ASN B 1 20 ? 29.094 9.627 29.897 1.00 64.42 20 ASN B CA 1
ATOM 712 C C . ASN B 1 20 ? 28.817 10.907 30.687 1.00 64.01 20 ASN B C 1
ATOM 713 O O . ASN B 1 20 ? 29.621 11.321 31.526 1.00 63.37 20 ASN B O 1
ATOM 718 N N . PRO B 1 21 ? 27.665 11.545 30.429 1.00 63.32 21 PRO B N 1
ATOM 719 C CA . PRO B 1 21 ? 27.265 12.787 31.096 1.00 62.81 21 PRO B CA 1
ATOM 720 C C . PRO B 1 21 ? 27.456 12.779 32.599 1.00 62.01 21 PRO B C 1
ATOM 721 O O . PRO B 1 21 ? 27.827 13.791 33.187 1.00 61.62 21 PRO B O 1
ATOM 725 N N . ARG B 1 22 ? 27.228 11.634 33.225 1.00 61.66 22 ARG B N 1
ATOM 726 C CA . ARG B 1 22 ? 27.383 11.560 34.668 1.00 61.86 22 ARG B CA 1
ATOM 727 C C . ARG B 1 22 ? 28.839 11.543 35.105 1.00 59.90 22 ARG B C 1
ATOM 728 O O . ARG B 1 22 ? 29.129 11.526 36.296 1.00 58.96 22 ARG B O 1
ATOM 736 N N . SER B 1 23 ? 29.752 11.564 34.135 1.00 58.11 23 SER B N 1
ATOM 737 C CA . SER B 1 23 ? 31.189 11.560 34.420 1.00 56.86 23 SER B CA 1
ATOM 738 C C . SER B 1 23 ? 31.822 12.933 34.184 1.00 54.76 23 SER B C 1
ATOM 739 O O . SER B 1 23 ? 33.034 13.102 34.323 1.00 54.53 23 SER B O 1
ATOM 742 N N . LEU B 1 24 ? 30.991 13.902 33.824 1.00 51.48 24 LEU B N 1
ATOM 743 C CA . LEU B 1 24 ? 31.438 15.255 33.550 1.00 49.86 24 LEU B CA 1
ATOM 744 C C . LEU B 1 24 ? 31.394 16.178 34.753 1.00 48.22 24 LEU B C 1
ATOM 745 O O . LEU B 1 24 ? 30.395 16.249 35.464 1.00 46.52 24 LEU B O 1
ATOM 750 N N . GLU B 1 25 ? 32.488 16.894 34.962 1.00 46.23 25 GLU B N 1
ATOM 751 C CA . GLU B 1 25 ? 32.573 17.879 36.023 1.00 43.59 25 GLU B CA 1
ATOM 752 C C . GLU B 1 25 ? 32.003 19.105 35.321 1.00 41.48 25 GLU B C 1
ATOM 753 O O . GLU B 1 25 ? 31.214 19.844 35.886 1.00 41.77 25 GLU B O 1
ATOM 759 N N . LYS B 1 26 ? 32.453 19.305 34.082 1.00 39.42 26 LYS B N 1
ATOM 760 C CA . LYS B 1 26 ? 32.048 20.440 33.278 1.00 36.34 26 LYS B CA 1
ATOM 761 C C . LYS B 1 26 ? 32.435 20.338 31.813 1.00 36.19 26 LYS B C 1
ATOM 762 O O . LYS B 1 26 ? 33.339 19.584 31.408 1.00 36.16 26 LYS B O 1
ATOM 768 N N . LEU B 1 27 ? 31.729 21.116 31.010 1.00 34.54 27 LEU B N 1
ATOM 769 C CA . LEU B 1 27 ? 31.950 21.172 29.594 1.00 35.90 27 LEU B CA 1
ATOM 770 C C . LEU B 1 27 ? 32.200 22.622 29.234 1.00 37.66 27 LEU B C 1
ATOM 771 O O . LEU B 1 27 ? 31.446 23.522 29.653 1.00 35.45 27 LEU B O 1
ATOM 776 N N . GLU B 1 28 ? 33.273 22.832 28.474 1.00 37.49 28 GLU B N 1
ATOM 777 C CA . GLU B 1 28 ? 33.676 24.156 27.990 1.00 39.25 28 GLU B CA 1
ATOM 778 C C . GLU B 1 28 ? 33.469 24.206 26.489 1.00 39.22 28 GLU B C 1
ATOM 779 O O . GLU B 1 28 ? 33.862 23.281 25.752 1.00 39.98 28 GLU B O 1
ATOM 785 N N . ILE B 1 29 ? 32.867 25.285 26.027 1.00 37.69 29 ILE B N 1
ATOM 786 C CA . ILE B 1 29 ? 32.640 25.430 24.612 1.00 39.48 29 ILE B CA 1
ATOM 787 C C . ILE B 1 29 ? 33.305 26.729 24.265 1.00 41.26 29 ILE B C 1
ATOM 788 O O . ILE B 1 29 ? 33.015 27.760 24.874 1.00 40.16 29 ILE B O 1
ATOM 793 N N . ILE B 1 30 ? 34.231 26.656 23.314 1.00 42.72 30 ILE B N 1
ATOM 794 C CA . ILE B 1 30 ? 34.990 27.818 22.889 1.00 43.78 30 ILE B CA 1
ATOM 795 C C . ILE B 1 30 ? 34.754 28.048 21.407 1.00 45.98 30 ILE B C 1
ATOM 796 O O . ILE B 1 30 ? 35.330 27.368 20.548 1.00 45.34 30 ILE B O 1
ATOM 801 N N . PRO B 1 31 ? 33.855 28.998 21.089 1.00 48.04 31 PRO B N 1
ATOM 802 C CA . PRO B 1 31 ? 33.556 29.301 19.692 1.00 49.05 31 PRO B CA 1
ATOM 803 C C . PRO B 1 31 ? 34.794 29.836 18.980 1.00 48.63 31 PRO B C 1
A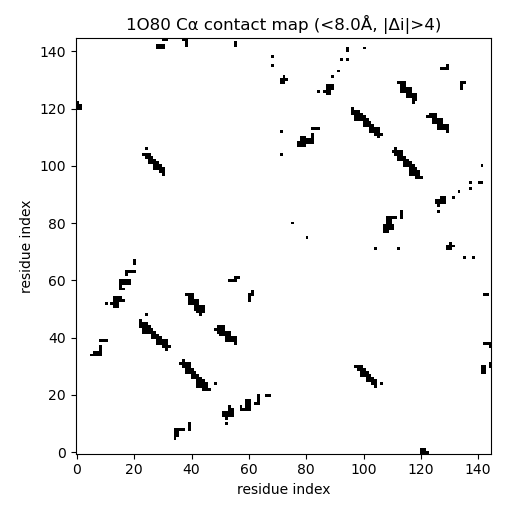TOM 804 O O . PRO B 1 31 ? 35.673 30.433 19.603 1.00 49.36 31 PRO B O 1
ATOM 808 N N . ALA B 1 32 ? 34.860 29.601 17.678 1.00 49.75 32 ALA B N 1
ATOM 809 C CA . ALA B 1 32 ? 35.985 30.061 16.878 1.00 51.13 32 ALA B CA 1
ATOM 810 C C . ALA B 1 32 ? 36.192 31.567 17.043 1.00 52.59 32 ALA B C 1
ATOM 811 O O . ALA B 1 32 ? 35.265 32.300 17.397 1.00 51.29 32 ALA B O 1
ATOM 813 N N . SER B 1 33 ? 37.420 32.021 16.810 1.00 53.50 33 SER B N 1
ATOM 814 C CA . SER B 1 33 ? 37.741 33.434 16.933 1.00 54.62 33 SER B CA 1
ATOM 815 C C . SER B 1 33 ? 38.889 33.813 16.019 1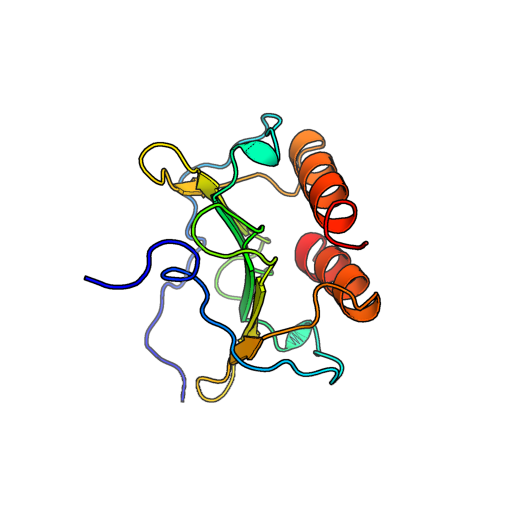.00 56.04 33 SER B C 1
ATOM 816 O O . SER B 1 33 ? 39.334 33.014 15.202 1.00 54.45 33 SER B O 1
ATOM 819 N N . GLN B 1 34 ? 39.357 35.048 16.169 1.00 59.05 34 GLN B N 1
ATOM 820 C CA . GLN B 1 34 ? 40.458 35.560 15.369 1.00 62.24 34 GLN B CA 1
ATOM 821 C C . GLN B 1 34 ? 41.758 35.121 16.027 1.00 63.42 34 GLN B C 1
ATOM 822 O O . GLN B 1 34 ? 42.840 35.602 15.673 1.00 64.86 34 GLN B O 1
ATOM 828 N N . PHE B 1 35 ? 41.631 34.224 17.005 1.00 63.45 35 PHE B N 1
ATOM 829 C CA . PHE B 1 35 ? 42.777 33.677 17.733 1.00 63.24 35 PHE B CA 1
ATOM 830 C C . PHE B 1 35 ? 42.798 32.147 17.618 1.00 61.61 35 PHE B C 1
ATOM 831 O O . PHE B 1 35 ? 43.779 31.496 17.977 1.00 61.84 35 PHE B O 1
ATOM 839 N N . CYS B 1 36 ? 41.699 31.590 17.123 1.00 58.52 36 CYS B N 1
ATOM 840 C CA . CYS B 1 36 ? 41.576 30.155 16.889 1.00 57.06 36 CYS B CA 1
ATOM 841 C C . CYS B 1 36 ? 40.452 29.982 15.876 1.00 56.39 36 CYS B C 1
ATOM 842 O O . CYS B 1 36 ? 39.280 30.234 16.172 1.00 57.02 36 CYS B O 1
ATOM 845 N N . PRO B 1 37 ? 40.804 29.556 14.657 1.00 55.72 37 PRO B N 1
ATOM 846 C CA . PRO B 1 37 ? 39.897 29.333 13.532 1.00 54.31 37 PRO B CA 1
ATOM 847 C C . PRO B 1 37 ? 38.853 28.252 13.692 1.00 52.87 37 PRO B C 1
ATOM 848 O O . PRO B 1 37 ? 38.093 27.992 12.755 1.00 50.91 37 PRO B O 1
ATOM 852 N N . ARG B 1 38 ? 38.796 27.614 14.854 1.00 50.62 38 ARG B N 1
ATOM 853 C CA . ARG B 1 38 ? 37.789 26.568 15.018 1.00 49.56 38 ARG B CA 1
ATOM 854 C C . ARG B 1 38 ? 37.145 26.549 16.389 1.00 48.78 38 ARG B C 1
ATOM 855 O O . ARG B 1 38 ? 37.656 27.142 17.335 1.00 48.35 38 ARG B O 1
ATOM 863 N N . VAL B 1 39 ? 36.008 25.867 16.472 1.00 48.09 39 VAL B N 1
ATOM 864 C CA . VAL B 1 39 ? 35.283 25.719 17.720 1.00 47.76 39 VAL B CA 1
ATOM 865 C C . VAL B 1 39 ? 35.950 24.572 18.479 1.00 47.03 39 VAL B C 1
ATOM 866 O O . VAL B 1 39 ? 36.182 23.498 17.930 1.00 48.15 39 VAL B O 1
ATOM 870 N N . GLU B 1 40 ? 36.265 24.790 19.740 1.00 45.19 40 GLU B N 1
ATOM 871 C CA . GLU B 1 40 ? 36.858 23.719 20.505 1.00 43.62 40 GLU B CA 1
ATOM 872 C C . GLU B 1 40 ? 35.933 23.408 21.670 1.00 42.72 40 GLU B C 1
ATOM 873 O O . GLU B 1 40 ? 35.347 24.320 22.263 1.00 41.58 40 GLU B O 1
ATOM 879 N N . ILE B 1 41 ? 35.782 22.117 21.959 1.00 42.21 41 ILE B N 1
ATOM 880 C CA . ILE B 1 41 ? 34.931 21.654 23.048 1.00 42.06 41 ILE B CA 1
ATOM 881 C C . ILE B 1 41 ? 35.767 20.793 23.996 1.00 40.59 41 ILE B C 1
ATOM 882 O O . ILE B 1 41 ? 36.349 19.792 23.592 1.00 39.53 41 ILE B O 1
ATOM 887 N N . ILE B 1 42 ? 35.824 21.190 25.258 1.00 39.25 42 ILE B N 1
ATOM 888 C CA . ILE B 1 42 ? 36.581 20.430 26.217 1.00 38.92 42 ILE B CA 1
ATOM 889 C C . ILE B 1 42 ? 35.750 19.985 27.390 1.00 37.16 42 ILE B C 1
ATOM 890 O O . ILE B 1 42 ? 35.157 20.782 28.114 1.00 38.27 42 ILE B O 1
ATOM 895 N N . ALA B 1 43 ? 35.750 18.678 27.570 1.00 37.85 43 ALA B N 1
ATOM 896 C CA . ALA B 1 43 ? 35.055 18.026 28.652 1.00 37.05 43 ALA B CA 1
ATOM 897 C C . ALA B 1 43 ? 36.032 17.781 29.795 1.00 35.19 43 ALA B C 1
ATOM 898 O O . ALA B 1 43 ? 37.136 17.247 29.577 1.00 36.88 43 ALA B O 1
ATOM 900 N N . THR B 1 44 ? 35.673 18.193 31.004 1.00 32.71 44 THR B N 1
ATOM 901 C CA . THR B 1 44 ? 36.535 17.885 32.125 1.00 34.06 44 THR B CA 1
ATOM 902 C C . THR B 1 44 ? 35.876 16.739 32.890 1.00 35.62 44 THR B C 1
ATOM 903 O O . THR B 1 44 ? 34.731 16.872 33.339 1.00 33.50 44 THR B O 1
ATOM 907 N N . MET B 1 45 ? 36.569 15.601 33.005 1.00 35.38 45 MET B N 1
ATOM 908 C CA . MET B 1 45 ? 35.992 14.473 33.739 1.00 37.36 45 MET B CA 1
ATOM 909 C C . MET B 1 45 ? 36.217 14.658 35.235 1.00 38.88 45 MET B C 1
ATOM 910 O O . MET B 1 45 ? 37.048 15.477 35.685 1.00 33.00 45 MET B O 1
ATOM 915 N N . LYS B 1 46 ? 35.488 13.870 36.014 1.00 37.72 46 LYS B N 1
ATOM 916 C CA . LYS B 1 46 ? 35.615 13.955 37.446 1.00 40.56 46 LYS B CA 1
ATOM 917 C C . LYS B 1 46 ? 36.827 13.187 37.945 1.00 41.75 46 LYS B C 1
ATOM 918 O O . LYS B 1 46 ? 37.500 13.604 38.890 1.00 41.69 46 LYS B O 1
ATOM 924 N N . LYS B 1 47 ? 37.145 12.091 37.272 1.00 41.68 47 LYS B N 1
ATOM 925 C CA . LYS B 1 47 ? 38.245 11.244 37.718 1.00 42.84 47 LYS B CA 1
ATOM 926 C C . LYS B 1 47 ? 39.609 11.426 37.072 1.00 41.40 47 LYS B C 1
ATOM 927 O O . LYS B 1 47 ? 39.722 11.675 35.875 1.00 41.84 47 LYS B O 1
ATOM 933 N N . LYS B 1 48 ? 40.628 11.273 37.907 1.00 41.80 48 LYS B N 1
ATOM 934 C CA . LYS B 1 48 ? 42.036 11.326 37.535 1.00 42.57 48 LYS B CA 1
ATOM 935 C C . LYS B 1 48 ? 42.534 12.409 36.557 1.00 39.97 48 LYS B C 1
ATOM 936 O O . LYS B 1 48 ? 43.247 12.109 35.589 1.00 41.88 48 LYS B O 1
ATOM 938 N N . GLY B 1 49 ? 42.184 13.657 36.844 1.00 39.50 49 GLY B N 1
ATOM 939 C CA . GLY B 1 49 ? 42.620 14.786 36.039 1.00 36.06 49 GLY B CA 1
ATOM 940 C C . GLY B 1 49 ? 42.362 14.686 34.555 1.00 34.14 49 GLY B C 1
ATOM 941 O O . GLY B 1 49 ? 42.942 15.439 33.790 1.00 32.03 49 GLY B O 1
ATOM 942 N N . GLU B 1 50 ? 41.452 13.803 34.144 1.00 34.67 50 GLU B N 1
ATOM 943 C CA . GLU B 1 50 ? 41.188 13.635 32.717 1.00 33.62 50 GLU B CA 1
ATOM 944 C C . GLU B 1 50 ? 40.327 14.724 32.101 1.00 33.29 50 GLU B C 1
ATOM 945 O O . GLU B 1 50 ? 39.332 15.165 32.677 1.00 34.79 50 GLU B O 1
ATOM 951 N N . LYS B 1 51 ? 40.707 15.130 30.900 1.00 32.39 51 LYS B N 1
ATOM 952 C CA . LYS B 1 51 ? 39.960 16.138 30.168 1.00 35.67 51 LYS B CA 1
ATOM 953 C C . LYS B 1 51 ? 40.020 15.701 28.725 1.00 34.12 51 LYS B C 1
ATOM 954 O O . LYS B 1 51 ? 40.915 14.958 28.338 1.00 35.24 51 LYS B O 1
ATOM 960 N N . ARG B 1 52 ? 39.067 16.118 27.917 1.00 36.43 52 ARG B N 1
ATOM 961 C CA . ARG B 1 52 ? 39.197 15.759 26.535 1.00 36.57 52 ARG B CA 1
ATOM 962 C C . ARG B 1 52 ? 38.484 16.645 25.573 1.00 37.93 52 ARG B C 1
ATOM 963 O O . ARG B 1 52 ? 37.389 17.185 25.841 1.00 34.84 52 ARG B O 1
ATOM 971 N N . CYS B 1 53 ? 39.147 16.795 24.434 1.00 36.05 53 CYS B N 1
ATOM 972 C CA . CYS B 1 53 ? 38.654 17.599 23.350 1.00 36.62 53 CYS B CA 1
ATOM 973 C C . CYS B 1 53 ? 37.607 16.768 22.626 1.00 39.68 53 CYS B C 1
ATOM 974 O O . CYS B 1 53 ? 37.852 15.615 22.251 1.00 36.50 53 CYS B O 1
ATOM 977 N N . LEU B 1 54 ? 36.433 17.356 22.442 1.00 41.38 54 LEU B N 1
ATOM 978 C CA . LEU B 1 54 ? 35.347 16.646 21.784 1.00 43.23 54 LEU B CA 1
ATOM 979 C C . LEU B 1 54 ? 35.117 17.215 20.395 1.00 44.85 54 LEU B C 1
ATOM 980 O O . LEU B 1 54 ? 35.507 18.353 20.093 1.00 43.50 54 LEU B O 1
ATOM 985 N N . ASN B 1 55 ? 34.482 16.417 19.550 1.00 46.37 55 ASN B N 1
ATOM 986 C CA . ASN B 1 55 ? 34.201 16.811 18.177 1.00 48.84 55 ASN B CA 1
ATOM 987 C C . ASN B 1 55 ? 32.981 17.734 18.119 1.00 50.88 55 ASN B C 1
ATOM 988 O O . ASN B 1 55 ? 31.852 17.292 18.286 1.00 50.85 55 ASN B O 1
ATOM 993 N N . PRO B 1 56 ? 33.188 19.032 17.881 1.00 54.48 56 PRO B N 1
ATOM 994 C CA . PRO B 1 56 ? 32.008 19.905 17.828 1.00 56.81 56 PRO B CA 1
ATOM 995 C C . PRO B 1 56 ? 31.116 19.565 16.630 1.00 61.52 56 PRO B C 1
ATOM 996 O O . PRO B 1 56 ? 29.931 19.908 16.602 1.00 61.57 56 PRO B O 1
ATOM 1000 N N . GLU B 1 57 ? 31.703 18.884 15.646 1.00 65.48 57 GLU B N 1
ATOM 1001 C CA . GLU B 1 57 ? 30.989 18.472 14.439 1.00 69.47 57 GLU B CA 1
ATOM 1002 C C . GLU B 1 57 ? 29.996 17.374 14.753 1.00 70.42 57 GLU B C 1
ATOM 1003 O O . GLU B 1 57 ? 28.861 17.402 14.287 1.00 71.82 57 GLU B O 1
ATOM 1009 N N . SER B 1 58 ? 30.443 16.401 15.537 1.00 70.97 58 SER B N 1
ATOM 1010 C CA . SER B 1 58 ? 29.608 15.279 15.922 1.00 72.06 58 SER B CA 1
ATOM 1011 C C . SER B 1 58 ? 28.259 15.737 16.457 1.00 73.69 58 SER B C 1
ATOM 1012 O O . SER B 1 58 ? 28.105 16.880 16.902 1.00 74.03 58 SER B O 1
ATOM 1015 N N . LYS B 1 59 ? 27.276 14.842 16.398 1.00 74.91 59 LYS B N 1
ATOM 1016 C CA . LYS B 1 59 ? 25.943 15.143 16.901 1.00 75.35 59 LYS B CA 1
ATOM 1017 C C . LYS B 1 59 ? 25.810 14.588 18.309 1.00 74.70 59 LYS B C 1
ATOM 1018 O O . LYS B 1 59 ? 25.144 15.180 19.158 1.00 75.26 59 LYS B O 1
ATOM 1024 N N . ALA B 1 60 ? 26.462 13.454 18.554 1.00 75.46 60 ALA B N 1
ATOM 1025 C CA . ALA B 1 60 ? 26.452 12.829 19.873 1.00 74.96 60 ALA B CA 1
ATOM 1026 C C . ALA B 1 60 ? 26.859 13.895 20.895 1.00 75.19 60 ALA B C 1
ATOM 1027 O O . ALA B 1 60 ? 26.397 13.891 22.044 1.00 75.09 60 ALA B O 1
ATOM 1029 N N . ILE B 1 61 ? 27.727 14.805 20.455 1.00 73.95 61 ILE B N 1
ATOM 1030 C CA . ILE B 1 61 ? 28.217 15.897 21.288 1.00 72.40 61 ILE B CA 1
ATOM 1031 C C . ILE B 1 61 ? 27.106 16.912 21.510 1.00 72.11 61 ILE B C 1
ATOM 1032 O O . ILE B 1 61 ? 26.982 17.486 22.589 1.00 71.89 61 ILE B O 1
ATOM 1037 N N . LYS B 1 62 ? 26.300 17.135 20.479 1.00 71.31 62 LYS B N 1
ATOM 1038 C CA . LYS B 1 62 ? 25.183 18.068 20.579 1.00 70.82 62 LYS B CA 1
ATOM 1039 C C . LYS B 1 62 ? 24.158 17.562 21.582 1.00 69.56 62 LYS B C 1
ATOM 1040 O O . LYS B 1 62 ? 23.498 18.342 22.263 1.00 69.52 62 LYS B O 1
ATOM 1046 N N . ASN B 1 63 ? 24.021 16.247 21.654 1.00 69.19 63 ASN B N 1
ATOM 1047 C CA . ASN B 1 63 ? 23.079 15.641 22.571 1.00 69.14 63 ASN B CA 1
ATOM 1048 C C . ASN B 1 63 ? 23.661 15.737 23.963 1.00 69.03 63 ASN B C 1
ATOM 1049 O O . ASN B 1 63 ? 22.933 15.690 24.957 1.00 69.34 63 ASN B O 1
ATOM 1054 N N . LEU B 1 64 ? 24.985 15.863 24.028 1.00 68.63 64 LEU B N 1
ATOM 1055 C CA . LEU B 1 64 ? 25.664 15.993 25.309 1.00 67.46 64 LEU B CA 1
ATOM 1056 C C . LEU B 1 64 ? 25.399 17.404 25.827 1.00 67.94 64 LEU B C 1
ATOM 1057 O O . LEU B 1 64 ? 25.091 17.585 27.001 1.00 66.90 64 LEU B O 1
ATOM 1062 N N . LEU B 1 65 ? 25.511 18.398 24.946 1.00 69.88 65 LEU B N 1
ATOM 1063 C CA . LEU B 1 65 ? 25.265 19.787 25.338 1.00 72.80 65 LEU B CA 1
ATOM 1064 C C . LEU B 1 65 ? 23.871 19.933 25.914 1.00 73.68 65 LEU B C 1
ATOM 1065 O O . LEU B 1 65 ? 23.681 20.608 26.925 1.00 74.50 65 LEU B O 1
ATOM 1070 N N . LYS B 1 66 ? 22.893 19.313 25.260 1.00 74.36 66 LYS B N 1
ATOM 1071 C CA . LYS B 1 66 ? 21.519 19.386 25.731 1.00 75.07 66 LYS B CA 1
ATOM 1072 C C . LYS B 1 66 ? 21.380 18.750 27.103 1.00 74.61 66 LYS B C 1
ATOM 1073 O O . LYS B 1 66 ? 20.835 19.360 28.022 1.00 74.06 66 LYS B O 1
ATOM 1079 N N . ALA B 1 67 ? 21.886 17.530 27.242 1.00 74.63 67 ALA B N 1
ATOM 1080 C CA . ALA B 1 67 ? 21.812 16.819 28.513 1.00 76.05 67 ALA B CA 1
ATOM 1081 C C . ALA B 1 67 ? 22.466 17.618 29.641 1.00 76.48 67 ALA B C 1
ATOM 1082 O O . ALA B 1 67 ? 21.832 17.922 30.657 1.00 76.23 67 ALA B O 1
ATOM 1084 N N . VAL B 1 68 ? 23.741 17.950 29.448 1.00 77.81 68 VAL B N 1
ATOM 1085 C CA . VAL B 1 68 ? 24.523 18.690 30.436 1.00 79.15 68 VAL B CA 1
ATOM 1086 C C . VAL B 1 68 ? 23.880 20.021 30.818 1.00 79.92 68 VAL B C 1
ATOM 1087 O O . VAL B 1 68 ? 24.024 20.484 31.952 1.00 79.99 68 VAL B O 1
ATOM 1091 N N . SER B 1 69 ? 23.167 20.624 29.873 1.00 80.89 69 SER B N 1
ATOM 1092 C CA . SER B 1 69 ? 22.512 21.905 30.098 1.00 82.27 69 SER B CA 1
ATOM 1093 C C . SER B 1 69 ? 21.174 21.793 30.836 1.00 83.46 69 SER B C 1
ATOM 1094 O O . SER B 1 69 ? 20.765 22.733 31.522 1.00 82.68 69 SER B O 1
ATOM 1097 N N . LYS B 1 70 ? 20.516 20.637 30.708 1.00 85.37 70 LYS B N 1
ATOM 1098 C CA . LYS B 1 70 ? 19.203 20.388 31.318 1.00 87.46 70 LYS B CA 1
ATOM 1099 C C . LYS B 1 70 ? 19.219 19.856 32.760 1.00 88.77 70 LYS B C 1
ATOM 1100 O O . LYS B 1 70 ? 18.477 20.347 33.620 1.00 87.30 70 LYS B O 1
ATOM 1102 N N . GLU B 1 71 ? 20.051 18.846 33.009 1.00 91.58 71 GLU B N 1
ATOM 1103 C CA . GLU B 1 71 ? 20.163 18.219 34.334 1.00 94.55 71 GLU B CA 1
ATOM 1104 C C .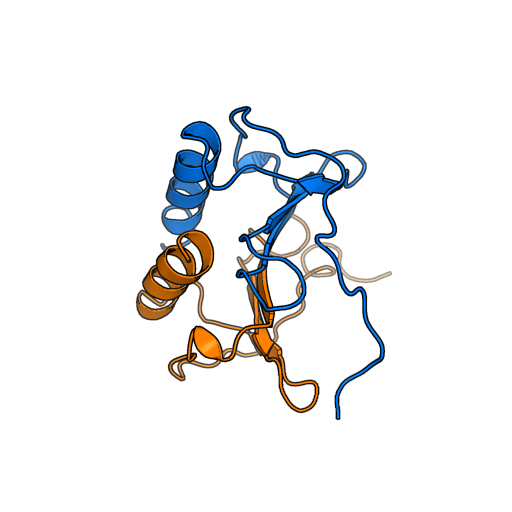 GLU B 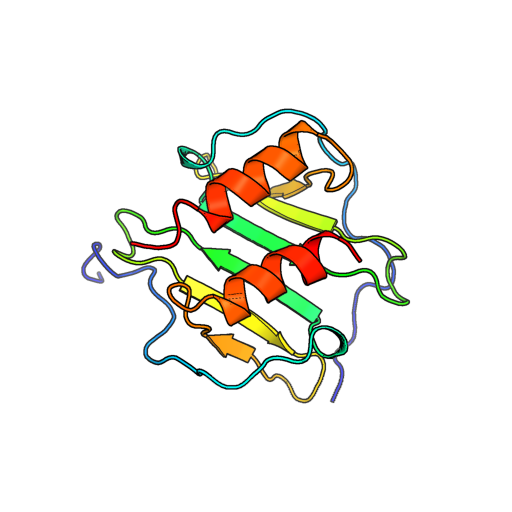1 71 ? 21.093 19.003 35.295 1.00 95.93 71 GLU B C 1
ATOM 1105 O O . GLU B 1 71 ? 22.169 18.470 35.687 1.00 95.65 71 GLU B O 1
ATOM 1111 N N . MET B 1 72 ? 20.733 20.152 35.653 1.00 95.96 72 MET B N 1
#

B-factor: mean 54.38, std 13.54, range [28.16, 99.77]

Sequence (145 aa):
VPLSRTVRCTCISISNQPVNPRSLEKLEIIPASQFCPRVEIIATMKKKGEKRCLNPESKAIKNLLKAVSKEMSKVPLSRTVRCTCISISNQPVNPRSLEKLEIIPASQFCPRVEIIATMKKKGEKRCLNPESKAIKNLLKAVSKE

Foldseek 3Di:
DDDDDQQEDDDPDADLDADDLVQFPDKDWAQADNSYRHIWIWTQGPVVRDTHIHDCPHPRVVVSVVVCVVVVDD/DDDQQAQPDDDDDADADQDDLVQFPDKDWAQADSRRRHIWIKTAGPPDRDMGTHDPPDVSVVVSVVVNVPD

Nearest PDB structures (foldseek):
  1o80-assembly1_A  TM=1.014E+00  e=4.114E-15  Homo sapiens
  1o7y-assembly1_A  TM=8.952E-01  e=1.490E-11  Homo sapiens
  1o7z-assembly1_A  TM=9.685E-01  e=3.649E-10  Homo sapiens
  1o80-assembly1_B  TM=8.487E-01  e=1.029E-10  Homo sapiens
  2r3z-assembly1_C  TM=8.927E-01  e=1.523E-08  Mus musculus

Radius of gyration: 14.94 Å; Cα contacts (8 Å, |Δi|>4): 268; chains: 2; bounding box: 41×34×39 Å

Secondary structure (P-SEA, 3-state):
cccccccccccccccccccccccccbbbbbcccccccbbbbbbbcccccbbbbbccccaaaaaaaaaaaaaccc/cccccccccccccccccccccccccbbbbbcccccccbbbbbbbbcccbbbbbcccccaaaaaaaaaaacc

Organism: Homo sapiens (NCBI:txid9606)

Solvent-accessible surface area: 9161 Å² total

CATH classification: 2.40.50.40

GO terms:
  GO:0010819 regulation of T cell chemotaxis (P, IDA)
  GO:1901509 regulation of endothelial tube morphogenesis (P, IDA)
  GO:0090026 positive regulation of monocyte chemotaxis (P, IDA)
  GO:0042118 endothelial cell activation (P, IGI)
  GO:0140374 antiviral innate immune response (P, IEP)
  GO:0098586 cellular response to virus (P, IEP)
  GO:2000406 positive regulation of T cell migration (P, IDA)
  GO:0071222 cellular response to lipopolysaccharide (P, IMP)
  GO:0008009 chemokine activity (F, IDA)
  GO:0042127 regulation of cell population proliferation (P, IDA)
  GO:0042981 regulation of apoptotic process (P, IDA)
  GO:0042056 chemoattractant activity (F, IDA)
  GO:0016525 negative regulation of angiogenesis (P, IDA)
  GO:0051281 positive regulation of release of sequestered calcium ion into cytosol (P, IDA)
  GO:0006935 chemotaxis (P, IDA)
  GO:0007189 adenylate cyclase-activating G protein-coupled receptor signaling pathway (P, IDA)
  GO:0048248 CXCR3 chemokine receptor binding (F, IDA)
  GO:0005576 extracellular region (C, EXP)
  GO:0045944 positive regulation of transcription by RNA polymerase II (P, TAS)
  GO:0007186 G protein-coupled receptor signaling pathway (P, IMP)